Protein AF-A0A0F9BG54-F1 (afdb_monomer_lite)

Radius of gyration: 13.12 Å; chains: 1; bounding box: 41×24×32 Å

pLDDT: mean 91.76, std 13.81, range [37.66, 98.88]

Sequence (121 aa):
MSGSQNHYSNNSAFRNDDAGFHLFGYNNTIKQNDAHNNSIGFICNAKSYNLFSENVAYNNERDGFYFCSEDISVVNNTAYGNKNFGMLFYSSIGMNISLNKVFDNKDGIALGFQNKSQLNS

Foldseek 3Di:
DADACEEAEDEEFEDAAAESEEDEEAHYEYEHYEAEHYQEHYEYPYEAHYEYAHYEFAHHQEERYEDDYENYEYEQYEFAHHAYESYEHAQYYNYHHYNYHFDHYPHYYYYHPHDPPDPPD

Organism: NCBI:txid412755

InterPro domains:
  IPR011050 Pectin lyase fold/virulence factor [SSF51126] (2-113)
  IPR012334 Pectin lyase fold [G3DSA:2.160.20.10] (1-120)
  IPR022441 Parallel beta-helix repeat-2 [TIGR03804] (3-39)
  IPR022441 Parallel beta-helix repeat-2 [TIGR03804] (69-106)
  IPR039448 Right handed beta helix domain [PF13229] (4-112)

Structure (mmCIF, N/CA/C/O backbone):
data_AF-A0A0F9BG54-F1
#
_entry.id   AF-A0A0F9BG54-F1
#
loop_
_atom_site.group_PDB
_atom_site.id
_atom_site.type_symbol
_atom_site.label_atom_id
_atom_site.label_alt_id
_atom_site.label_comp_id
_atom_site.label_asym_id
_atom_site.label_entity_id
_atom_site.label_seq_id
_atom_site.pdbx_PDB_ins_code
_atom_site.Cartn_x
_atom_site.Cartn_y
_atom_site.Cartn_z
_atom_site.occupancy
_atom_site.B_iso_or_equiv
_atom_site.auth_seq_id
_atom_site.auth_comp_id
_atom_site.auth_asym_id
_atom_site.auth_atom_id
_atom_site.pdbx_PDB_model_num
ATOM 1 N N . MET A 1 1 ? -3.595 -5.690 -11.280 1.00 62.78 1 MET A N 1
ATOM 2 C CA . MET A 1 1 ? -3.151 -4.743 -12.327 1.00 62.78 1 MET A CA 1
ATOM 3 C C . MET A 1 1 ? -1.693 -5.027 -12.643 1.00 62.78 1 MET A C 1
ATOM 5 O O . MET A 1 1 ? -0.865 -4.832 -11.766 1.00 62.78 1 MET A O 1
ATOM 9 N N . SER A 1 2 ? -1.377 -5.542 -13.833 1.00 61.47 2 SER A N 1
ATOM 10 C CA . SER A 1 2 ? 0.008 -5.742 -14.278 1.00 61.47 2 SER A CA 1
ATOM 11 C C . SER A 1 2 ? 0.368 -4.697 -15.325 1.00 61.47 2 SER A C 1
ATOM 13 O O . SER A 1 2 ? -0.262 -4.650 -16.379 1.00 61.47 2 SER A O 1
ATOM 15 N N . GLY A 1 3 ? 1.367 -3.869 -15.045 1.00 74.31 3 GLY A N 1
ATOM 16 C CA . GLY A 1 3 ? 1.843 -2.864 -15.987 1.00 74.31 3 GLY A CA 1
ATOM 17 C C . GLY A 1 3 ? 2.768 -1.858 -15.317 1.00 74.31 3 GLY A C 1
ATOM 18 O O . GLY A 1 3 ? 2.786 -1.735 -14.094 1.00 74.31 3 GLY A O 1
ATOM 19 N N . SER A 1 4 ? 3.526 -1.127 -16.124 1.00 88.75 4 SER A N 1
ATOM 20 C CA . SER A 1 4 ? 4.442 -0.094 -15.643 1.00 88.75 4 SER A CA 1
ATOM 21 C C . SER A 1 4 ? 4.065 1.264 -16.210 1.00 88.75 4 SER A C 1
ATOM 23 O O . SER A 1 4 ? 3.473 1.320 -17.284 1.00 88.75 4 SER A O 1
ATOM 25 N N . GLN A 1 5 ? 4.435 2.343 -15.516 1.00 91.50 5 GLN A N 1
ATOM 26 C CA . GLN A 1 5 ? 4.159 3.724 -15.952 1.00 91.50 5 GLN A CA 1
ATOM 27 C C . GLN A 1 5 ? 2.665 4.061 -16.071 1.00 91.50 5 GLN A C 1
ATOM 29 O O . GLN A 1 5 ? 2.276 4.924 -16.856 1.00 91.50 5 GLN A O 1
ATOM 34 N N . ASN A 1 6 ? 1.814 3.395 -15.290 1.00 92.50 6 ASN A N 1
ATOM 35 C CA . ASN A 1 6 ? 0.383 3.680 -15.282 1.00 92.50 6 ASN A CA 1
ATOM 36 C C . ASN A 1 6 ? 0.024 4.713 -14.217 1.00 92.50 6 ASN A C 1
ATOM 38 O O . ASN A 1 6 ? 0.678 4.826 -13.176 1.00 92.50 6 ASN A O 1
ATOM 42 N N . HIS A 1 7 ? -1.077 5.416 -14.462 1.00 94.44 7 HIS A N 1
ATOM 43 C CA . HIS A 1 7 ? -1.693 6.322 -13.507 1.00 94.44 7 HIS A CA 1
ATOM 44 C C . HIS A 1 7 ? -3.103 5.828 -13.174 1.00 94.44 7 HIS A C 1
ATOM 46 O O . HIS A 1 7 ? -3.968 5.801 -14.046 1.00 94.44 7 HIS A O 1
ATOM 52 N N . TYR A 1 8 ? -3.325 5.445 -11.918 1.00 94.19 8 TYR A N 1
ATOM 53 C CA . TYR A 1 8 ? -4.629 5.024 -11.411 1.00 94.19 8 TYR A CA 1
ATOM 54 C C . TYR A 1 8 ? -5.105 6.036 -10.376 1.00 94.19 8 TYR A C 1
ATOM 56 O O . TYR A 1 8 ? -4.498 6.162 -9.307 1.00 94.19 8 TYR A O 1
ATOM 64 N N . SER A 1 9 ? -6.179 6.762 -10.683 1.00 97.50 9 SER A N 1
ATOM 65 C CA . SER A 1 9 ? -6.706 7.775 -9.773 1.00 97.50 9 SER A CA 1
ATOM 66 C C . SER A 1 9 ? -8.218 7.875 -9.727 1.00 97.50 9 SER A C 1
ATOM 68 O O . SER A 1 9 ? -8.891 7.574 -10.711 1.00 97.50 9 SER A O 1
ATOM 70 N N . ASN A 1 10 ? -8.731 8.313 -8.573 1.00 97.88 10 ASN A N 1
ATOM 71 C CA . ASN A 1 10 ? -10.154 8.561 -8.323 1.00 97.88 10 ASN A CA 1
ATOM 72 C C . ASN A 1 10 ? -11.050 7.328 -8.506 1.00 97.88 10 ASN A C 1
ATOM 74 O O . ASN A 1 10 ? -12.183 7.437 -8.971 1.00 97.88 10 ASN A O 1
ATOM 78 N N . ASN A 1 11 ? -10.545 6.146 -8.147 1.00 97.88 11 ASN A N 1
ATOM 79 C CA . ASN A 1 11 ? -11.313 4.903 -8.193 1.00 97.88 11 ASN A CA 1
ATOM 80 C C . ASN A 1 11 ? -11.722 4.461 -6.790 1.00 97.88 11 ASN A C 1
ATOM 82 O O . ASN A 1 11 ? -11.006 4.695 -5.817 1.00 97.88 11 ASN A O 1
ATOM 86 N N . SER A 1 12 ? -12.839 3.738 -6.710 1.00 98.12 12 SER A N 1
ATOM 87 C CA . SER A 1 12 ? -13.276 3.065 -5.490 1.00 98.12 12 SER A CA 1
ATOM 88 C C . SER A 1 12 ? -13.326 1.557 -5.711 1.00 98.12 12 SER A C 1
ATOM 90 O O . SER A 1 12 ? -13.925 1.098 -6.683 1.00 98.12 12 SER A O 1
ATOM 92 N N . ALA A 1 13 ? -12.711 0.794 -4.812 1.00 98.12 13 ALA A N 1
ATOM 93 C CA . ALA A 1 13 ? -12.770 -0.662 -4.802 1.00 98.12 13 ALA A CA 1
ATOM 94 C C . ALA A 1 13 ? -13.279 -1.150 -3.444 1.00 98.12 13 ALA A C 1
ATOM 96 O O . ALA A 1 13 ? -12.662 -0.905 -2.402 1.00 98.12 13 ALA A O 1
ATOM 97 N N . PHE A 1 14 ? -14.417 -1.838 -3.443 1.00 98.50 14 PHE A N 1
ATOM 98 C CA . PHE A 1 14 ? -15.068 -2.260 -2.211 1.00 98.50 14 PHE A CA 1
ATOM 99 C C . PHE A 1 14 ? -15.803 -3.583 -2.343 1.00 98.50 14 PHE A C 1
ATOM 101 O O . PHE A 1 14 ? -16.279 -3.918 -3.427 1.00 98.50 14 PHE A O 1
ATOM 108 N N . ARG A 1 15 ? -15.941 -4.296 -1.216 1.00 97.94 15 ARG A N 1
ATOM 109 C CA . ARG A 1 15 ? -16.616 -5.605 -1.130 1.00 97.94 15 ARG A CA 1
ATOM 110 C C . ARG A 1 15 ? -16.037 -6.646 -2.093 1.00 97.94 15 ARG A C 1
ATOM 112 O O . ARG A 1 15 ? -16.780 -7.433 -2.670 1.00 97.94 15 ARG A O 1
ATOM 119 N N . ASN A 1 16 ? -14.718 -6.637 -2.257 1.00 97.31 16 ASN A N 1
ATOM 120 C CA . ASN A 1 16 ? -13.987 -7.705 -2.927 1.00 97.31 16 ASN A CA 1
ATOM 121 C C . ASN A 1 16 ? -13.464 -8.697 -1.883 1.00 97.31 16 ASN A C 1
ATOM 123 O O . ASN A 1 16 ? -12.969 -8.285 -0.832 1.00 97.31 16 ASN A O 1
ATOM 127 N N . ASP A 1 17 ? -13.518 -9.990 -2.200 1.00 97.00 17 ASP A N 1
ATOM 128 C CA . ASP A 1 17 ? -13.113 -11.063 -1.278 1.00 97.00 17 ASP A CA 1
ATOM 129 C C . ASP A 1 17 ? -11.602 -11.063 -0.964 1.00 97.00 17 ASP A C 1
ATOM 131 O O . ASP A 1 17 ? -11.177 -11.607 0.053 1.00 97.00 17 ASP A O 1
ATOM 135 N N . ASP A 1 18 ? -10.783 -10.440 -1.818 1.00 96.31 18 ASP A N 1
ATOM 136 C CA . ASP A 1 18 ? -9.329 -10.331 -1.649 1.00 96.31 18 ASP A CA 1
ATOM 137 C C . ASP A 1 18 ? -8.878 -8.862 -1.532 1.00 96.31 18 ASP A C 1
ATOM 139 O O . ASP A 1 18 ? -9.140 -8.201 -0.523 1.00 96.31 18 ASP A O 1
ATOM 143 N N . ALA A 1 19 ? -8.212 -8.316 -2.550 1.00 97.31 19 ALA A N 1
ATOM 144 C CA . ALA A 1 19 ? -7.725 -6.943 -2.539 1.00 97.31 19 ALA A CA 1
ATOM 145 C C . ALA A 1 19 ? -8.686 -5.982 -3.249 1.00 97.31 19 ALA A C 1
ATOM 147 O O . ALA A 1 19 ? -9.232 -6.312 -4.302 1.00 97.31 19 ALA A O 1
ATOM 148 N N . GLY A 1 20 ? -8.811 -4.753 -2.741 1.00 97.94 20 GLY A N 1
ATOM 149 C CA . GLY A 1 20 ? -9.424 -3.659 -3.500 1.00 97.94 20 GLY A CA 1
ATOM 150 C C . GLY A 1 20 ? -8.564 -3.274 -4.709 1.00 97.94 20 GLY A C 1
ATOM 151 O O . GLY A 1 20 ? -9.030 -3.255 -5.847 1.00 97.94 20 GLY A O 1
ATOM 152 N N . PHE A 1 21 ? -7.271 -3.038 -4.473 1.00 97.38 21 PHE A N 1
ATOM 153 C CA . PHE A 1 21 ? -6.287 -2.788 -5.526 1.00 97.38 21 PHE A CA 1
ATOM 154 C C . PHE A 1 21 ? -5.087 -3.710 -5.363 1.00 97.38 21 PHE A C 1
ATOM 156 O O . PHE A 1 21 ? -4.414 -3.691 -4.334 1.00 97.38 21 PHE A O 1
ATOM 163 N N . HIS A 1 22 ? -4.769 -4.469 -6.411 1.00 95.81 22 HIS A N 1
ATOM 164 C CA . HIS A 1 22 ? -3.574 -5.310 -6.453 1.00 95.81 22 HIS A CA 1
ATOM 165 C C . HIS A 1 22 ? -2.637 -4.850 -7.564 1.00 95.81 22 HIS A C 1
ATOM 167 O O . HIS A 1 22 ? -2.962 -4.972 -8.750 1.00 95.81 22 HIS A O 1
ATOM 173 N N . LEU A 1 23 ? -1.482 -4.309 -7.187 1.00 93.25 23 LEU A N 1
ATOM 174 C CA . LEU A 1 23 ? -0.499 -3.758 -8.108 1.00 93.25 23 LEU A CA 1
ATOM 175 C C . LEU A 1 23 ? 0.675 -4.716 -8.334 1.00 93.25 23 LEU A C 1
ATOM 177 O O . LEU A 1 23 ? 1.320 -5.172 -7.388 1.00 93.25 23 LEU A O 1
ATOM 181 N N . PHE A 1 24 ? 0.984 -4.921 -9.613 1.00 87.94 24 PHE A N 1
ATOM 182 C CA . PHE A 1 24 ? 2.184 -5.573 -10.120 1.00 87.94 24 PHE A CA 1
ATOM 183 C C . PHE A 1 24 ? 2.846 -4.643 -11.152 1.00 87.94 24 PHE A C 1
ATOM 185 O O . PHE A 1 24 ? 2.175 -4.163 -12.067 1.00 87.94 24 PHE A O 1
ATOM 192 N N . GLY A 1 25 ? 4.156 -4.400 -11.048 1.00 89.06 25 GLY A N 1
ATOM 193 C CA . GLY A 1 25 ? 4.910 -3.577 -12.012 1.00 89.06 25 GLY A CA 1
ATOM 194 C C . GLY A 1 25 ? 5.826 -2.538 -11.366 1.00 89.06 25 GLY A C 1
ATOM 195 O O . GLY A 1 25 ? 6.160 -2.662 -10.197 1.00 89.06 25 GLY A O 1
ATOM 196 N N . TYR A 1 26 ? 6.276 -1.538 -12.123 1.00 93.12 26 TYR A N 1
ATOM 197 C CA . TYR A 1 26 ? 7.161 -0.464 -11.637 1.00 93.12 26 TYR A CA 1
ATOM 198 C C . TYR A 1 26 ? 6.721 0.900 -12.175 1.00 93.12 26 TYR A C 1
ATOM 200 O O . TYR A 1 26 ? 6.017 0.971 -13.184 1.00 93.12 26 TYR A O 1
ATOM 208 N N . ASN A 1 27 ? 7.171 1.988 -11.550 1.00 95.06 27 ASN A N 1
ATOM 209 C CA . ASN A 1 27 ? 6.862 3.362 -11.975 1.00 95.06 27 ASN A CA 1
ATOM 210 C C . ASN A 1 27 ? 5.356 3.677 -12.083 1.00 95.06 27 ASN A C 1
ATOM 212 O O . ASN A 1 27 ? 4.965 4.470 -12.936 1.00 95.06 27 ASN A O 1
ATOM 216 N N . ASN A 1 28 ? 4.478 3.056 -11.293 1.00 95.56 28 ASN A N 1
ATOM 217 C CA . ASN A 1 28 ? 3.056 3.407 -11.309 1.00 95.56 28 ASN A CA 1
ATOM 218 C C . ASN A 1 28 ? 2.737 4.480 -10.262 1.00 95.56 28 ASN A C 1
ATOM 220 O O . ASN A 1 28 ? 3.310 4.487 -9.174 1.00 95.56 28 ASN A O 1
ATOM 224 N N . THR A 1 29 ? 1.762 5.333 -10.572 1.00 97.31 29 THR A N 1
ATOM 225 C CA . THR A 1 29 ? 1.213 6.334 -9.650 1.00 97.31 29 THR A CA 1
ATOM 226 C C . THR A 1 29 ? -0.221 5.974 -9.292 1.00 97.31 29 THR A C 1
ATOM 228 O O . THR A 1 29 ? -1.095 5.946 -10.158 1.00 97.31 29 THR A O 1
ATOM 231 N N . ILE A 1 30 ? -0.458 5.706 -8.012 1.00 97.75 30 ILE A N 1
ATOM 232 C CA . ILE A 1 30 ? -1.744 5.322 -7.439 1.00 97.75 30 ILE A CA 1
ATOM 233 C C . ILE A 1 30 ? -2.148 6.482 -6.539 1.00 97.75 30 ILE A C 1
ATOM 235 O O . ILE A 1 30 ? -1.531 6.705 -5.494 1.00 97.75 30 ILE A O 1
ATOM 239 N N . LYS A 1 31 ? -3.132 7.266 -6.977 1.00 98.56 31 LYS A N 1
ATOM 240 C CA . LYS A 1 31 ? -3.467 8.538 -6.339 1.00 98.56 31 LYS A CA 1
ATOM 241 C C . LYS A 1 31 ? -4.961 8.697 -6.074 1.00 98.56 31 LYS A C 1
ATOM 243 O O . LYS A 1 31 ? -5.737 8.507 -6.995 1.00 98.56 31 LYS A O 1
ATOM 248 N N . GLN A 1 32 ? -5.361 9.152 -4.885 1.00 98.62 32 GLN A N 1
ATOM 249 C CA . GLN A 1 32 ? -6.769 9.495 -4.598 1.00 98.62 32 GLN A CA 1
ATOM 250 C C . GLN A 1 32 ? -7.744 8.336 -4.862 1.00 98.62 32 GLN A C 1
ATOM 252 O O . GLN A 1 32 ? -8.799 8.524 -5.458 1.00 98.62 32 GLN A O 1
ATOM 257 N N . ASN A 1 33 ? -7.374 7.112 -4.493 1.00 98.69 33 ASN A N 1
ATOM 258 C CA . ASN A 1 33 ? -8.270 5.961 -4.577 1.00 98.69 33 ASN A CA 1
ATOM 259 C C . ASN A 1 33 ? -8.758 5.553 -3.186 1.00 98.69 33 ASN A C 1
ATOM 261 O O . ASN A 1 33 ? -8.019 5.669 -2.205 1.00 98.69 33 ASN A O 1
ATOM 265 N N . ASP A 1 34 ? -9.963 4.990 -3.140 1.00 98.69 34 ASP A N 1
ATOM 266 C CA . ASP A 1 34 ? -10.606 4.508 -1.920 1.00 98.69 34 ASP A CA 1
ATOM 267 C C . ASP A 1 34 ? -10.737 2.982 -1.943 1.00 98.69 34 ASP A C 1
ATOM 269 O O . ASP A 1 34 ? -11.381 2.423 -2.833 1.00 98.69 34 ASP A O 1
ATOM 273 N N . ALA A 1 35 ? -10.184 2.294 -0.942 1.00 98.75 35 ALA A N 1
ATOM 274 C CA . ALA A 1 35 ? -10.304 0.844 -0.794 1.00 98.75 35 ALA A CA 1
ATOM 275 C C . ALA A 1 35 ? -10.906 0.464 0.561 1.00 98.75 35 ALA A C 1
ATOM 277 O O . ALA A 1 35 ? -10.291 0.683 1.608 1.00 98.75 35 ALA A O 1
ATOM 278 N N . HIS A 1 36 ? -12.107 -0.114 0.557 1.00 98.81 36 HIS A N 1
ATOM 279 C CA . HIS A 1 36 ? -12.819 -0.377 1.805 1.00 98.81 36 HIS A CA 1
ATOM 280 C C . HIS A 1 36 ? -13.711 -1.612 1.788 1.00 98.81 36 HIS A C 1
ATOM 282 O O . HIS A 1 36 ? -14.241 -1.994 0.750 1.00 98.81 36 HIS A O 1
ATOM 288 N N . ASN A 1 37 ? -13.926 -2.221 2.957 1.00 98.62 37 ASN A N 1
ATOM 289 C CA . ASN A 1 37 ? -14.689 -3.468 3.091 1.00 98.62 37 ASN A CA 1
ATOM 290 C C . ASN A 1 37 ? -14.184 -4.588 2.154 1.00 98.62 37 ASN A C 1
ATOM 292 O O . ASN A 1 37 ? -14.991 -5.341 1.617 1.00 98.62 37 ASN A O 1
ATOM 296 N N . ASN A 1 38 ? -12.875 -4.661 1.906 1.00 98.69 38 ASN A N 1
ATOM 297 C CA . ASN A 1 38 ? -12.222 -5.791 1.237 1.00 98.69 38 ASN A CA 1
ATOM 298 C C . ASN A 1 38 ? -11.459 -6.625 2.278 1.00 98.69 38 ASN A C 1
ATOM 300 O O . ASN A 1 38 ? -11.363 -6.213 3.436 1.00 98.69 38 ASN A O 1
ATOM 304 N N . SER A 1 39 ? -10.845 -7.746 1.892 1.00 98.44 39 SER A N 1
ATOM 305 C CA . SER A 1 39 ? -9.880 -8.421 2.776 1.00 98.44 39 SER A CA 1
ATOM 306 C C . SER A 1 39 ? -8.643 -7.539 3.010 1.00 98.44 39 SER A C 1
ATOM 308 O O . SER A 1 39 ? -8.301 -7.251 4.159 1.00 98.44 39 SER A O 1
ATOM 310 N N . ILE A 1 40 ? -8.038 -6.996 1.948 1.00 98.69 40 ILE A N 1
ATOM 311 C CA . ILE A 1 40 ? -6.999 -5.952 2.024 1.00 98.69 40 ILE A CA 1
ATOM 312 C C . ILE A 1 40 ? -7.386 -4.756 1.153 1.00 98.69 40 ILE A C 1
ATOM 314 O O . ILE A 1 40 ? -7.887 -4.926 0.044 1.00 98.69 40 ILE A O 1
ATOM 318 N N . GLY A 1 41 ? -7.108 -3.533 1.609 1.00 98.69 41 GLY A N 1
ATOM 319 C CA . GLY A 1 41 ? -7.340 -2.336 0.798 1.00 98.69 41 GLY A CA 1
ATOM 320 C C . GLY A 1 41 ? -6.441 -2.293 -0.445 1.00 98.69 41 GLY A C 1
ATOM 321 O O . GLY A 1 41 ? -6.908 -2.439 -1.577 1.00 98.69 41 GLY A O 1
ATOM 322 N N . PHE A 1 42 ? -5.136 -2.129 -0.228 1.00 98.56 42 PHE A N 1
ATOM 323 C CA . PHE A 1 42 ? -4.124 -2.048 -1.282 1.00 98.56 42 PHE A CA 1
ATOM 324 C C . PHE A 1 42 ? -3.019 -3.082 -1.066 1.00 98.56 42 PHE A C 1
ATOM 326 O O . PHE A 1 42 ? -2.407 -3.119 -0.001 1.00 98.56 42 PHE A O 1
ATOM 333 N N . ILE A 1 43 ? -2.709 -3.865 -2.099 1.00 97.38 43 ILE A N 1
ATOM 334 C CA . ILE A 1 43 ? -1.541 -4.747 -2.151 1.00 97.38 43 ILE A CA 1
ATOM 335 C C . ILE A 1 43 ? -0.583 -4.242 -3.223 1.00 97.38 43 ILE A C 1
ATOM 337 O O . ILE A 1 43 ? -0.952 -4.109 -4.392 1.00 97.38 43 ILE A O 1
ATOM 341 N N . CYS A 1 44 ? 0.674 -4.039 -2.845 1.00 94.88 44 CYS A N 1
ATOM 342 C CA . CYS A 1 44 ? 1.762 -3.739 -3.764 1.00 94.88 44 CYS A CA 1
ATOM 343 C C . CYS A 1 44 ? 2.816 -4.847 -3.682 1.00 94.88 44 CYS A C 1
ATOM 345 O O . CYS A 1 44 ? 3.673 -4.823 -2.801 1.00 94.88 44 CYS A O 1
ATOM 347 N N . ASN A 1 45 ? 2.742 -5.803 -4.609 1.00 90.38 45 ASN A N 1
ATOM 348 C CA . ASN A 1 45 ? 3.752 -6.848 -4.802 1.00 90.38 45 ASN A CA 1
ATOM 349 C C . ASN A 1 45 ? 4.516 -6.522 -6.085 1.00 90.38 45 ASN A C 1
ATOM 351 O O . ASN A 1 45 ? 4.381 -7.190 -7.114 1.00 90.38 45 ASN A O 1
ATOM 355 N N . ALA A 1 46 ? 5.208 -5.392 -6.055 1.00 79.12 46 ALA A N 1
ATOM 356 C CA . ALA A 1 46 ? 5.640 -4.693 -7.248 1.00 79.12 46 ALA A CA 1
ATOM 357 C C . ALA A 1 46 ? 7.154 -4.440 -7.214 1.00 79.12 46 ALA A C 1
ATOM 359 O O . ALA A 1 46 ? 7.804 -4.536 -6.176 1.00 79.12 46 ALA A O 1
ATOM 360 N N . LYS A 1 47 ? 7.716 -4.151 -8.388 1.00 81.56 47 LYS A N 1
ATOM 361 C CA . LYS A 1 47 ? 9.105 -3.704 -8.543 1.00 81.56 47 LYS A CA 1
ATOM 362 C C . LYS A 1 47 ? 9.218 -2.218 -8.154 1.00 81.56 47 LYS A C 1
ATOM 364 O O . LYS A 1 47 ? 8.229 -1.596 -7.780 1.00 81.56 47 LYS A O 1
ATOM 369 N N . SER A 1 48 ? 10.417 -1.656 -8.254 1.00 87.88 48 SER A N 1
ATOM 370 C CA . SER A 1 48 ? 10.782 -0.330 -7.742 1.00 87.88 48 SER A CA 1
ATOM 371 C C . SER A 1 48 ? 9.920 0.855 -8.216 1.00 87.88 48 SER A C 1
ATOM 373 O O . SER A 1 48 ? 9.282 0.811 -9.274 1.00 87.88 48 SER A O 1
ATOM 375 N N . TYR A 1 49 ? 9.966 1.951 -7.446 1.00 92.00 49 TYR A N 1
ATOM 376 C CA . TYR A 1 49 ? 9.532 3.304 -7.838 1.00 92.00 49 TYR A CA 1
ATOM 377 C C . TYR A 1 49 ? 8.027 3.501 -8.064 1.00 92.00 49 TYR A C 1
ATOM 379 O O . TYR A 1 49 ? 7.612 4.336 -8.869 1.00 92.00 49 TYR A O 1
ATOM 387 N N . ASN A 1 50 ? 7.180 2.754 -7.359 1.00 95.56 50 ASN A N 1
ATOM 388 C CA . ASN A 1 50 ? 5.750 3.062 -7.329 1.00 95.56 50 ASN A CA 1
ATOM 389 C C . ASN A 1 50 ? 5.461 4.194 -6.325 1.00 95.56 50 ASN A C 1
ATOM 391 O O . ASN A 1 50 ? 6.078 4.276 -5.260 1.00 95.56 50 ASN A O 1
ATOM 395 N N . LEU A 1 51 ? 4.497 5.052 -6.656 1.00 97.50 51 LEU A N 1
ATOM 396 C CA . LEU A 1 51 ? 4.027 6.146 -5.812 1.00 97.50 51 LEU A CA 1
ATOM 397 C C . LEU A 1 51 ? 2.581 5.893 -5.388 1.00 97.50 51 LEU A C 1
ATOM 399 O O . LEU A 1 51 ? 1.691 5.812 -6.230 1.00 97.50 51 LEU A O 1
ATOM 403 N N . PHE A 1 52 ? 2.348 5.843 -4.081 1.00 98.44 52 PHE A N 1
ATOM 404 C CA . PHE A 1 52 ? 1.023 5.856 -3.472 1.00 98.44 52 PHE A CA 1
ATOM 405 C C . PHE A 1 52 ? 0.825 7.194 -2.769 1.00 98.44 52 PHE A C 1
ATOM 407 O O . PHE A 1 52 ? 1.533 7.488 -1.800 1.00 98.44 52 PHE A O 1
ATOM 414 N N . SER A 1 53 ? -0.131 8.003 -3.229 1.00 98.69 53 SER A N 1
ATOM 415 C CA . SER A 1 53 ? -0.442 9.280 -2.588 1.00 98.69 53 SER A CA 1
ATOM 416 C C . SER A 1 53 ? -1.925 9.579 -2.437 1.00 98.69 53 SER A C 1
ATOM 418 O O . SER A 1 53 ? -2.723 9.283 -3.316 1.00 98.69 53 SER A O 1
ATOM 420 N N . GLU A 1 54 ? -2.307 10.202 -1.320 1.00 98.75 54 GLU A N 1
ATOM 421 C CA . GLU A 1 54 ? -3.692 10.648 -1.083 1.00 98.75 54 GLU A CA 1
ATOM 422 C C . GLU A 1 54 ? -4.744 9.520 -1.166 1.00 98.75 54 GLU A C 1
ATOM 424 O O . GLU A 1 54 ? -5.917 9.797 -1.383 1.00 98.75 54 GLU A O 1
ATOM 429 N N . ASN A 1 55 ? -4.358 8.249 -1.016 1.00 98.88 55 ASN A N 1
ATOM 430 C CA . ASN A 1 55 ? -5.307 7.134 -1.018 1.00 98.88 55 ASN A CA 1
ATOM 431 C C . ASN A 1 55 ? -5.872 6.897 0.385 1.00 98.88 55 ASN A C 1
ATOM 433 O O . ASN A 1 55 ? -5.203 7.172 1.389 1.00 98.88 55 ASN A O 1
ATOM 437 N N . VAL A 1 56 ? -7.071 6.321 0.454 1.00 98.88 56 VAL A N 1
ATOM 438 C CA . VAL A 1 56 ? -7.745 5.992 1.712 1.00 98.88 56 VAL A CA 1
ATOM 439 C C . VAL A 1 56 ? -8.057 4.498 1.766 1.00 98.88 56 VAL A C 1
ATOM 441 O O . VAL A 1 56 ? -8.730 3.964 0.887 1.00 98.88 56 VAL A O 1
ATOM 444 N N . ALA A 1 57 ? -7.587 3.811 2.809 1.00 98.88 57 ALA A N 1
ATOM 445 C CA . ALA A 1 57 ? -7.902 2.405 3.059 1.00 98.88 57 ALA A CA 1
ATOM 446 C C . ALA A 1 57 ? -8.605 2.230 4.405 1.00 98.88 57 ALA A C 1
ATOM 448 O O . ALA A 1 57 ? -8.012 2.514 5.451 1.00 98.88 57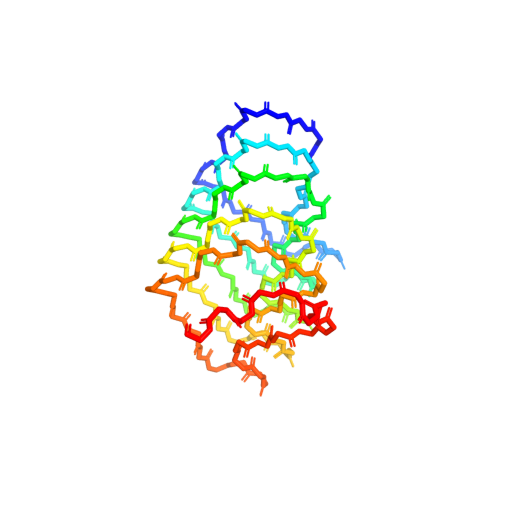 ALA A O 1
ATOM 449 N N . TYR A 1 58 ? -9.848 1.747 4.405 1.00 98.88 58 TYR A N 1
ATOM 450 C CA . TYR A 1 58 ? -10.597 1.643 5.654 1.00 98.88 58 TYR A CA 1
ATOM 451 C C . TYR A 1 58 ? -11.555 0.468 5.761 1.00 98.88 58 TYR A C 1
ATOM 453 O O . TYR A 1 58 ? -12.075 -0.026 4.767 1.00 98.88 58 TYR A O 1
ATOM 461 N N . ASN A 1 59 ? -11.813 0.032 6.996 1.00 98.75 59 ASN A N 1
ATOM 462 C CA . ASN A 1 59 ? -12.737 -1.066 7.301 1.00 98.75 59 ASN A CA 1
ATOM 463 C C . ASN A 1 59 ? -12.452 -2.353 6.502 1.00 98.75 59 ASN A C 1
ATOM 465 O O . ASN A 1 59 ? -13.375 -3.098 6.176 1.00 98.75 59 ASN A O 1
ATOM 469 N N . ASN A 1 60 ? -11.189 -2.617 6.150 1.00 98.81 60 ASN A N 1
ATOM 470 C CA . ASN A 1 60 ? -10.809 -3.875 5.514 1.00 98.81 60 ASN A CA 1
ATOM 471 C C . ASN A 1 60 ? -10.640 -4.976 6.573 1.00 98.81 60 ASN A C 1
ATOM 473 O O . ASN A 1 60 ? -10.289 -4.716 7.729 1.00 98.81 60 ASN A O 1
ATOM 477 N N . GLU A 1 61 ? -10.905 -6.224 6.188 1.00 98.69 61 GLU A N 1
ATOM 478 C CA . GLU A 1 61 ? -10.915 -7.364 7.107 1.00 98.69 61 GLU A CA 1
ATOM 479 C C . GLU A 1 61 ? -9.532 -7.766 7.610 1.00 98.69 61 GLU A C 1
ATOM 481 O O . GLU A 1 61 ? -9.424 -8.524 8.575 1.00 98.69 61 GLU A O 1
ATOM 486 N N . ARG A 1 62 ? -8.479 -7.256 6.975 1.00 98.38 62 ARG A N 1
ATOM 487 C CA . ARG A 1 62 ? -7.102 -7.423 7.407 1.00 98.38 62 ARG A CA 1
ATOM 488 C C . ARG A 1 62 ? -6.376 -6.085 7.390 1.00 98.38 62 ARG A C 1
ATOM 490 O O . ARG A 1 62 ? -6.520 -5.313 8.336 1.00 98.38 62 ARG A O 1
ATOM 497 N N . ASP A 1 63 ? -5.602 -5.819 6.346 1.00 98.56 63 ASP A N 1
ATOM 498 C CA . ASP A 1 63 ? -4.686 -4.684 6.291 1.00 98.56 63 ASP A CA 1
ATOM 499 C C . ASP A 1 63 ? -5.258 -3.560 5.414 1.00 98.56 63 ASP A C 1
ATOM 501 O O . ASP A 1 63 ? -5.929 -3.815 4.411 1.00 98.56 63 ASP A O 1
ATOM 505 N N . GLY A 1 64 ? -4.979 -2.304 5.764 1.00 98.75 64 GLY A N 1
ATOM 506 C CA . GLY A 1 64 ? -5.301 -1.167 4.897 1.00 98.75 64 GLY A CA 1
ATOM 507 C C . GLY A 1 64 ? -4.388 -1.150 3.673 1.00 98.75 64 GLY A C 1
ATOM 508 O O . GLY A 1 64 ? -4.842 -1.246 2.532 1.00 98.75 64 GLY A O 1
ATOM 509 N N . PHE A 1 65 ? -3.082 -1.097 3.928 1.00 98.62 65 PHE A N 1
ATOM 510 C CA . PHE A 1 65 ? -2.043 -1.179 2.909 1.00 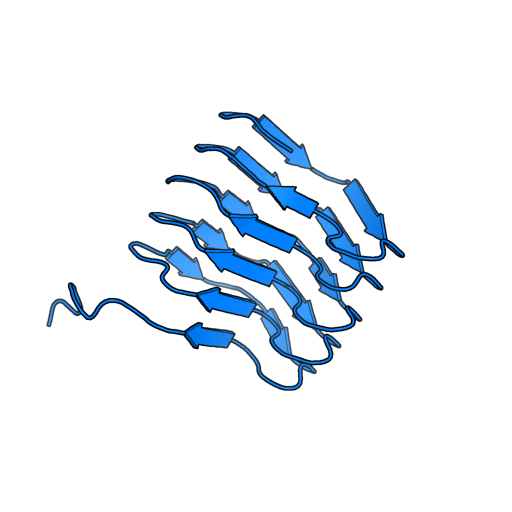98.62 65 PHE A CA 1
ATOM 511 C C . PHE A 1 65 ? -1.043 -2.287 3.245 1.00 98.62 65 PHE A C 1
ATOM 513 O O . PHE A 1 65 ? -0.507 -2.329 4.353 1.00 98.62 65 PHE A O 1
ATOM 520 N N . TYR A 1 66 ? -0.757 -3.146 2.271 1.00 97.81 66 TYR A N 1
ATOM 521 C CA . TYR A 1 66 ? 0.257 -4.191 2.337 1.00 97.81 66 TYR A CA 1
ATOM 522 C C . TYR A 1 66 ? 1.296 -3.960 1.236 1.00 97.81 66 TYR A C 1
ATOM 524 O O . TYR A 1 66 ? 0.994 -4.055 0.043 1.00 97.81 66 TYR A O 1
ATOM 532 N N . PHE A 1 67 ? 2.532 -3.670 1.632 1.00 96.19 67 PHE A N 1
ATOM 533 C CA . PHE A 1 67 ? 3.640 -3.396 0.725 1.00 96.19 67 PHE A CA 1
ATOM 534 C C . PHE A 1 67 ? 4.708 -4.482 0.824 1.00 96.19 67 PHE A C 1
ATOM 536 O O . PHE A 1 67 ? 5.232 -4.755 1.901 1.00 96.19 67 PHE A O 1
ATOM 543 N N . CYS A 1 68 ? 5.053 -5.055 -0.324 1.00 94.06 68 CYS A N 1
ATOM 544 C CA . CYS A 1 68 ? 6.221 -5.893 -0.547 1.00 94.06 68 CYS A CA 1
ATOM 545 C C . CYS A 1 68 ? 6.911 -5.375 -1.817 1.00 94.06 68 CYS A C 1
ATOM 547 O O . CYS A 1 68 ? 6.704 -5.903 -2.912 1.00 94.06 68 CYS A O 1
ATOM 549 N N . SER A 1 69 ? 7.648 -4.268 -1.676 1.00 90.38 69 SER A N 1
ATOM 550 C CA . SER A 1 69 ? 8.222 -3.506 -2.793 1.00 90.38 69 SER A CA 1
ATOM 551 C C . SER A 1 69 ? 9.551 -2.857 -2.413 1.00 90.38 69 SER A C 1
ATOM 553 O O . SER A 1 69 ? 9.797 -2.520 -1.256 1.00 90.38 69 SER A O 1
ATOM 555 N N . GLU A 1 70 ? 10.380 -2.613 -3.418 1.00 90.50 70 GLU A N 1
ATOM 556 C CA . GLU A 1 70 ? 11.591 -1.794 -3.310 1.00 90.50 70 GLU A CA 1
ATOM 557 C C . GLU A 1 70 ? 11.278 -0.348 -3.731 1.00 90.50 70 GLU A C 1
ATOM 559 O O . GLU A 1 70 ? 10.313 -0.120 -4.466 1.00 90.50 70 GLU A O 1
ATOM 564 N N . ASP A 1 71 ? 12.049 0.625 -3.239 1.00 92.38 71 ASP A N 1
ATOM 565 C CA . ASP A 1 71 ? 12.026 2.047 -3.622 1.00 92.38 71 ASP A CA 1
ATOM 566 C C . ASP A 1 71 ? 10.621 2.661 -3.769 1.00 92.38 71 ASP A C 1
ATOM 568 O O . ASP A 1 71 ? 10.325 3.395 -4.717 1.00 92.38 71 ASP A O 1
ATOM 572 N N . ILE A 1 72 ? 9.712 2.319 -2.857 1.00 94.56 72 ILE A N 1
ATOM 573 C CA . ILE A 1 72 ? 8.328 2.793 -2.890 1.00 94.56 72 ILE A CA 1
ATOM 574 C C . ILE A 1 72 ? 8.188 4.129 -2.159 1.00 94.56 72 ILE A C 1
ATOM 576 O O . ILE A 1 72 ? 8.750 4.335 -1.083 1.00 94.56 72 ILE A O 1
ATOM 580 N N . SER A 1 73 ? 7.385 5.032 -2.719 1.00 96.75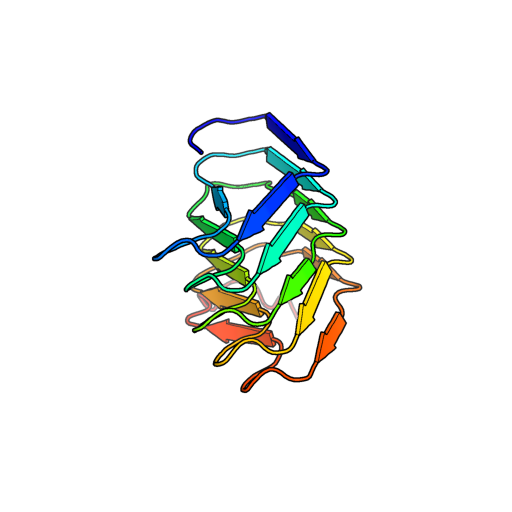 73 SER A N 1
ATOM 581 C CA . SER A 1 73 ? 6.976 6.267 -2.047 1.00 96.75 73 SER A CA 1
ATOM 582 C C . SER A 1 73 ? 5.523 6.167 -1.597 1.00 96.75 73 SER A C 1
ATOM 584 O O . SER A 1 73 ? 4.625 6.001 -2.419 1.00 96.75 73 SER A O 1
ATOM 586 N N . VAL A 1 74 ? 5.283 6.285 -0.293 1.00 97.81 74 VAL A N 1
ATOM 587 C CA . VAL A 1 74 ? 3.954 6.235 0.328 1.00 97.81 74 VAL A CA 1
ATOM 588 C C . VAL A 1 74 ? 3.749 7.541 1.086 1.00 97.81 74 VAL A C 1
ATOM 590 O O . VAL A 1 74 ? 4.287 7.724 2.179 1.00 97.81 74 VAL A O 1
ATOM 593 N N . VAL A 1 75 ? 3.007 8.476 0.492 1.00 98.38 75 VAL A N 1
ATOM 594 C CA . VAL A 1 75 ? 2.922 9.863 0.973 1.00 98.38 75 VAL A CA 1
ATOM 595 C C . VAL A 1 75 ? 1.478 10.320 1.147 1.00 98.38 75 VAL A C 1
ATOM 597 O O . VAL A 1 75 ? 0.689 10.238 0.214 1.00 98.38 75 VAL A O 1
ATOM 600 N N . ASN A 1 76 ? 1.135 10.887 2.305 1.00 98.56 76 ASN A N 1
ATOM 601 C CA . ASN A 1 76 ? -0.183 11.498 2.544 1.00 98.56 76 ASN A CA 1
ATOM 602 C C . ASN A 1 76 ? -1.376 10.540 2.323 1.00 98.56 76 ASN A C 1
ATOM 604 O O . ASN A 1 76 ? -2.437 10.954 1.867 1.00 98.56 76 ASN A O 1
ATOM 608 N N . ASN A 1 77 ? -1.214 9.249 2.609 1.00 98.81 77 ASN A N 1
ATOM 609 C CA . ASN A 1 77 ? -2.311 8.281 2.588 1.00 98.81 77 ASN A CA 1
ATOM 610 C C . ASN A 1 77 ? -2.957 8.183 3.973 1.00 98.81 77 ASN A C 1
ATOM 612 O O . ASN A 1 77 ? -2.336 8.488 4.994 1.00 98.81 77 ASN A O 1
ATOM 616 N N . THR A 1 78 ? -4.205 7.730 4.008 1.00 98.88 78 THR A N 1
ATOM 617 C CA . THR A 1 78 ? -4.977 7.566 5.241 1.00 98.88 78 THR A CA 1
ATOM 618 C C . THR A 1 78 ? -5.404 6.109 5.409 1.00 98.88 78 THR A C 1
ATOM 620 O O . THR A 1 78 ? -5.970 5.528 4.488 1.00 98.88 78 THR A O 1
ATOM 623 N N . ALA A 1 79 ? -5.144 5.507 6.573 1.00 98.81 79 ALA A N 1
ATOM 624 C CA . ALA A 1 79 ? -5.555 4.138 6.890 1.00 98.81 79 ALA A CA 1
ATOM 625 C C . ALA A 1 79 ? -6.246 4.059 8.257 1.00 98.81 79 ALA A C 1
ATOM 627 O O . ALA A 1 79 ? -5.628 4.405 9.267 1.00 98.81 79 ALA A O 1
ATOM 628 N N . TYR A 1 80 ? -7.492 3.578 8.313 1.00 98.88 80 TYR A N 1
ATOM 629 C CA . TYR A 1 80 ? -8.228 3.452 9.579 1.00 98.88 80 TYR A CA 1
ATOM 630 C C . TYR A 1 80 ? -9.287 2.353 9.607 1.00 98.88 80 TYR A C 1
ATOM 632 O O . TYR A 1 80 ? -9.813 1.960 8.574 1.00 98.88 80 TYR A O 1
ATOM 640 N N . GLY A 1 81 ? -9.624 1.843 10.791 1.00 98.69 81 GLY A N 1
ATOM 641 C CA . GLY A 1 81 ? -10.669 0.826 10.953 1.00 98.69 81 GLY A CA 1
ATOM 642 C C . GLY A 1 81 ? -10.329 -0.543 10.354 1.00 98.69 81 GLY A C 1
ATOM 643 O O . GLY A 1 81 ? -11.211 -1.393 10.251 1.00 98.69 81 GLY A O 1
ATOM 644 N N . ASN A 1 82 ? -9.087 -0.784 9.922 1.00 98.75 82 ASN A N 1
ATOM 645 C CA . ASN A 1 82 ? -8.678 -2.081 9.382 1.00 98.75 82 ASN A CA 1
ATOM 646 C C . ASN A 1 82 ? -8.402 -3.056 10.539 1.00 98.75 82 ASN A C 1
ATOM 648 O O . ASN A 1 82 ? -7.785 -2.684 11.543 1.00 98.75 82 ASN A O 1
ATOM 652 N N . LYS A 1 83 ? -8.867 -4.309 10.421 1.00 98.69 83 LYS A N 1
ATOM 653 C CA . LYS A 1 83 ? -8.858 -5.269 11.549 1.00 98.69 83 LYS A CA 1
ATOM 654 C C . LYS A 1 83 ? -7.447 -5.694 11.993 1.00 98.69 83 LYS A C 1
ATOM 656 O O . LYS A 1 83 ? -7.306 -6.260 13.077 1.00 98.69 83 LYS A O 1
ATOM 661 N N . ASN A 1 84 ? -6.421 -5.457 11.176 1.00 98.19 84 ASN A N 1
ATOM 662 C CA . ASN A 1 84 ? -5.027 -5.783 11.464 1.00 98.19 84 ASN A CA 1
ATOM 663 C C . ASN A 1 84 ? -4.121 -4.541 11.343 1.00 98.19 84 ASN A C 1
ATOM 665 O O . ASN A 1 84 ? -4.225 -3.648 12.185 1.00 98.19 84 ASN A O 1
ATOM 669 N N . PHE A 1 85 ? -3.249 -4.447 10.333 1.00 98.56 85 PHE A N 1
ATOM 670 C CA . PHE A 1 85 ? -2.359 -3.294 10.181 1.00 98.56 85 PHE A CA 1
ATOM 671 C C . PHE A 1 85 ? -3.022 -2.171 9.380 1.00 98.56 85 PHE A C 1
ATOM 673 O O . PHE A 1 85 ? -3.643 -2.409 8.343 1.00 98.56 85 PHE A O 1
ATOM 680 N N . GLY A 1 86 ? -2.822 -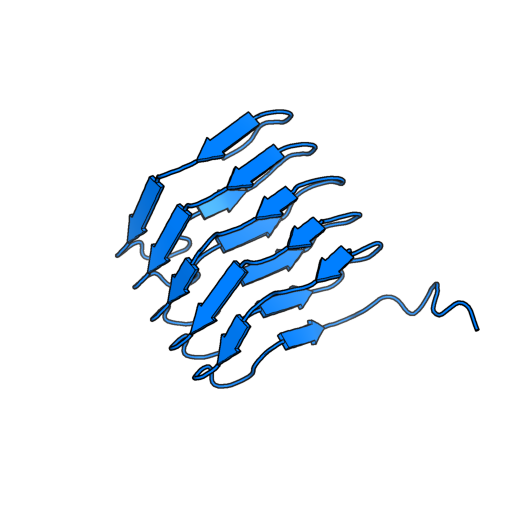0.919 9.786 1.00 98.62 86 GLY A N 1
ATOM 681 C CA . GLY A 1 86 ? -3.123 0.217 8.918 1.00 98.62 86 GLY A CA 1
ATOM 682 C C . GLY A 1 86 ? -2.204 0.226 7.697 1.00 98.62 86 GLY A C 1
ATOM 683 O O . GLY A 1 86 ? -2.674 0.273 6.559 1.00 98.62 86 GLY A O 1
ATOM 684 N N . MET A 1 87 ? -0.893 0.117 7.930 1.00 98.62 87 MET A N 1
ATOM 685 C CA . MET A 1 87 ? 0.118 -0.041 6.881 1.00 98.62 87 MET A CA 1
ATOM 686 C C . MET A 1 87 ? 1.174 -1.067 7.300 1.00 98.62 87 MET A C 1
ATOM 688 O O . MET A 1 87 ? 1.867 -0.878 8.299 1.00 98.62 87 MET A O 1
ATOM 692 N N . LEU A 1 88 ? 1.331 -2.130 6.514 1.00 97.62 88 LEU A N 1
ATOM 693 C CA . LEU A 1 88 ? 2.376 -3.134 6.690 1.00 97.62 88 LEU A CA 1
ATOM 694 C C . LEU A 1 88 ? 3.384 -3.050 5.543 1.00 97.62 88 LEU A C 1
ATOM 696 O O . LEU A 1 88 ? 3.023 -3.197 4.378 1.00 97.62 88 LEU A O 1
ATOM 700 N N . PHE A 1 89 ? 4.657 -2.883 5.890 1.00 94.88 89 PHE A N 1
ATOM 701 C CA . PHE A 1 89 ? 5.784 -2.966 4.965 1.00 94.88 89 PHE A CA 1
ATOM 702 C C . PHE A 1 89 ? 6.557 -4.251 5.239 1.00 94.88 89 PHE A C 1
ATOM 704 O O . PHE A 1 89 ? 7.307 -4.349 6.213 1.00 94.88 89 PHE A O 1
ATOM 711 N N . TYR A 1 90 ? 6.348 -5.254 4.396 1.00 93.00 90 TYR A N 1
ATOM 712 C CA . TYR A 1 90 ? 6.939 -6.578 4.510 1.00 93.00 90 TYR A CA 1
ATOM 713 C C . TYR A 1 90 ? 8.114 -6.710 3.541 1.00 93.00 90 TYR A C 1
ATOM 715 O O . TYR A 1 90 ? 7.935 -6.541 2.338 1.00 93.00 90 TYR A O 1
ATOM 723 N N . SER A 1 91 ? 9.320 -6.980 4.052 1.00 90.06 91 SER A N 1
ATOM 724 C CA . SER A 1 91 ? 10.537 -7.154 3.236 1.00 90.06 91 SER A CA 1
ATOM 725 C C . SER A 1 91 ? 10.776 -6.031 2.208 1.00 90.06 91 SER A C 1
ATOM 727 O O . SER A 1 91 ? 11.328 -6.262 1.134 1.00 90.06 91 SER A O 1
ATOM 729 N N . SER A 1 92 ? 10.331 -4.817 2.529 1.00 89.19 92 SER A N 1
ATOM 730 C CA . SER A 1 92 ? 10.419 -3.649 1.653 1.00 89.19 92 SER A CA 1
ATOM 731 C C . SER A 1 92 ? 11.656 -2.824 2.002 1.00 89.19 92 SER A C 1
ATOM 733 O O . SER A 1 92 ? 11.991 -2.704 3.174 1.00 89.19 92 SER A O 1
ATOM 735 N N . ILE A 1 93 ? 12.338 -2.257 1.009 1.00 89.06 93 ILE A N 1
ATOM 736 C CA . ILE A 1 93 ? 13.583 -1.483 1.188 1.00 89.06 93 ILE A CA 1
ATOM 737 C C . ILE A 1 93 ? 13.527 -0.178 0.386 1.00 89.06 93 ILE A C 1
ATOM 739 O O . ILE A 1 93 ? 12.707 -0.052 -0.520 1.00 89.06 93 ILE A O 1
ATOM 743 N N . GLY A 1 94 ? 14.367 0.806 0.730 1.00 89.44 94 GLY A N 1
ATOM 744 C CA . GLY A 1 94 ? 14.423 2.090 0.007 1.00 89.44 94 GLY A CA 1
ATOM 745 C C . GLY A 1 94 ? 13.140 2.927 0.112 1.00 89.44 94 GLY A C 1
ATOM 746 O O . GLY A 1 94 ? 12.843 3.743 -0.754 1.00 89.44 94 GLY A O 1
ATOM 747 N N . MET A 1 95 ? 12.334 2.700 1.151 1.00 91.69 95 MET A N 1
ATOM 748 C CA . MET A 1 95 ? 11.000 3.287 1.269 1.00 91.69 95 MET A CA 1
ATOM 749 C C . MET A 1 95 ? 11.060 4.762 1.678 1.00 91.69 95 MET A C 1
ATOM 751 O O . MET A 1 95 ? 11.758 5.122 2.625 1.00 91.69 95 MET A O 1
ATOM 755 N N . ASN A 1 96 ? 10.234 5.596 1.048 1.00 94.50 96 ASN A N 1
ATOM 756 C CA . ASN A 1 96 ? 9.928 6.943 1.523 1.00 94.50 96 ASN A CA 1
ATOM 757 C C . ASN A 1 96 ? 8.492 6.984 2.059 1.00 94.50 96 ASN A C 1
ATOM 759 O O . ASN A 1 96 ? 7.533 6.947 1.288 1.00 94.50 96 ASN A O 1
ATOM 763 N N . ILE A 1 97 ? 8.348 7.054 3.383 1.00 96.00 97 ILE A N 1
ATOM 764 C CA . ILE A 1 97 ? 7.055 7.047 4.075 1.00 96.00 97 ILE A CA 1
ATOM 765 C C . ILE A 1 97 ? 6.909 8.375 4.813 1.00 96.00 97 ILE A C 1
ATOM 767 O O . ILE A 1 97 ? 7.618 8.629 5.785 1.00 96.00 97 ILE A O 1
ATOM 771 N N . SER A 1 98 ? 5.988 9.233 4.378 1.00 96.88 98 SER A N 1
ATOM 772 C CA . SER A 1 98 ? 5.803 10.553 4.993 1.00 96.88 98 SER A CA 1
ATOM 773 C C . SER A 1 98 ? 4.350 11.020 4.963 1.00 96.88 98 SER A C 1
ATOM 775 O O . SER A 1 98 ? 3.572 10.653 4.088 1.00 96.88 98 SER A O 1
ATOM 777 N N . LEU A 1 99 ? 3.959 11.834 5.949 1.00 98.12 99 LEU A N 1
ATOM 778 C CA . LEU A 1 99 ? 2.640 12.488 6.028 1.00 98.12 99 LEU A CA 1
ATOM 779 C C . LEU A 1 99 ? 1.420 11.543 6.057 1.00 98.12 99 LEU A C 1
ATOM 781 O O . LEU A 1 99 ? 0.289 12.004 5.931 1.00 98.12 99 LEU A O 1
ATOM 785 N N . ASN A 1 100 ? 1.620 10.235 6.226 1.00 98.19 100 ASN A N 1
ATOM 786 C CA . ASN A 1 100 ? 0.520 9.281 6.307 1.00 98.19 100 ASN A CA 1
ATOM 787 C C . ASN A 1 100 ? -0.207 9.393 7.653 1.00 98.19 100 ASN A C 1
ATOM 789 O O . ASN A 1 100 ? 0.425 9.535 8.701 1.00 98.19 100 ASN A O 1
ATOM 793 N N . LYS A 1 101 ? -1.536 9.283 7.625 1.00 98.75 101 LYS A N 1
ATOM 794 C CA . LYS A 1 101 ? -2.393 9.262 8.815 1.00 98.75 101 LYS A CA 1
ATOM 795 C C . LYS A 1 101 ? -2.886 7.842 9.048 1.00 98.75 101 LYS A C 1
ATOM 797 O O . LYS A 1 101 ? -3.640 7.311 8.238 1.00 98.75 101 LYS A O 1
ATOM 802 N N . VAL A 1 102 ? -2.466 7.228 10.150 1.00 98.75 102 VAL A N 1
ATOM 803 C CA . VAL A 1 102 ? -2.816 5.841 10.474 1.00 98.75 102 VAL A CA 1
ATOM 804 C C . VAL A 1 102 ? -3.344 5.773 11.900 1.00 98.75 102 VAL A C 1
ATOM 806 O O . VAL A 1 102 ? -2.606 6.056 12.839 1.00 98.75 102 VAL A O 1
ATOM 809 N N . PHE A 1 103 ? -4.623 5.442 12.060 1.00 98.75 103 PHE A N 1
ATOM 810 C CA . PHE A 1 103 ? -5.335 5.470 13.344 1.00 98.75 103 PHE A CA 1
ATOM 811 C C . PHE A 1 103 ? -6.467 4.435 13.354 1.00 98.75 103 PHE A C 1
ATOM 813 O O . PHE A 1 103 ? -6.867 3.982 12.294 1.00 98.75 103 PHE A O 1
ATOM 820 N N . ASP A 1 104 ? -6.969 4.028 14.520 1.00 98.62 104 ASP A N 1
ATOM 821 C CA . ASP A 1 104 ? -8.081 3.064 14.661 1.00 98.62 104 ASP A CA 1
ATOM 822 C C . ASP A 1 104 ? -7.903 1.732 13.906 1.00 98.62 104 ASP A C 1
ATOM 824 O O . ASP A 1 104 ? -8.867 1.109 13.472 1.00 98.62 104 ASP A O 1
ATOM 828 N N . ASN A 1 105 ? -6.662 1.280 13.741 1.00 98.44 105 ASN A N 1
ATOM 829 C CA . ASN A 1 105 ? -6.346 -0.079 13.297 1.00 98.44 105 ASN A CA 1
ATOM 830 C C . ASN A 1 105 ? -5.843 -0.870 14.510 1.00 98.44 105 ASN A C 1
ATOM 832 O O . ASN A 1 105 ? -5.404 -0.258 15.488 1.00 98.44 105 ASN A O 1
ATOM 836 N N . LYS A 1 106 ? -5.863 -2.208 14.457 1.00 98.12 106 LYS A N 1
ATOM 837 C CA . LYS A 1 106 ? -5.283 -3.021 15.544 1.00 98.12 106 LYS A CA 1
ATOM 838 C C . LYS A 1 106 ? -3.817 -2.648 15.778 1.00 98.12 106 LYS A C 1
ATOM 840 O O . LYS A 1 106 ? -3.418 -2.432 16.916 1.00 98.12 106 LYS A O 1
ATOM 845 N N . ASP A 1 107 ? -3.062 -2.530 14.692 1.00 97.88 107 ASP A N 1
ATOM 846 C CA . ASP A 1 107 ? -1.692 -2.038 14.676 1.00 97.88 107 ASP A CA 1
ATOM 847 C C . ASP A 1 107 ? -1.572 -0.909 13.642 1.00 97.88 107 ASP A C 1
ATOM 849 O O . ASP A 1 107 ? -2.170 -0.961 12.567 1.00 97.88 107 ASP A O 1
ATOM 853 N N . GLY A 1 108 ? -0.806 0.137 13.956 1.00 97.94 108 GLY A N 1
ATOM 854 C CA . GLY A 1 108 ? -0.665 1.310 13.089 1.00 97.94 108 GLY A CA 1
ATOM 855 C C . GLY A 1 108 ? 0.197 1.038 11.852 1.00 97.94 108 GLY A C 1
ATOM 856 O O . GLY A 1 108 ? -0.270 0.507 10.843 1.00 97.94 108 GLY A O 1
ATOM 857 N N . ILE A 1 109 ? 1.466 1.444 11.926 1.00 97.12 109 ILE A N 1
ATOM 858 C CA . ILE A 1 109 ? 2.472 1.195 10.889 1.00 97.12 109 ILE A CA 1
ATOM 859 C C . ILE A 1 109 ? 3.432 0.122 11.400 1.00 97.12 109 ILE A C 1
ATOM 861 O O . ILE A 1 109 ? 4.020 0.286 12.467 1.00 97.12 109 ILE A O 1
ATOM 865 N N . ALA A 1 110 ? 3.617 -0.950 10.631 1.00 95.19 110 ALA A N 1
ATOM 866 C CA . ALA A 1 110 ? 4.536 -2.034 10.960 1.00 95.19 110 ALA A CA 1
ATOM 867 C C . ALA A 1 110 ? 5.582 -2.244 9.858 1.00 95.19 110 ALA A C 1
ATOM 869 O O . ALA A 1 110 ? 5.268 -2.244 8.667 1.00 95.19 110 ALA A O 1
ATOM 870 N N . LEU A 1 111 ? 6.831 -2.471 10.275 1.00 91.19 111 LEU A N 1
ATOM 871 C CA . LEU A 1 111 ? 7.954 -2.825 9.406 1.00 91.19 111 LEU A CA 1
ATOM 872 C C . LEU A 1 111 ? 8.333 -4.292 9.667 1.00 91.19 111 LEU A C 1
ATOM 874 O O . LEU A 1 111 ? 9.052 -4.600 10.616 1.00 91.19 111 LEU A O 1
ATOM 878 N N . GLY A 1 112 ? 7.813 -5.214 8.858 1.00 80.88 112 GLY A N 1
ATOM 879 C CA . GLY A 1 112 ? 8.028 -6.657 9.003 1.00 80.88 112 GLY A CA 1
ATOM 880 C C . GLY A 1 112 ? 9.191 -7.163 8.149 1.00 80.88 112 GLY A C 1
ATOM 881 O O . GLY A 1 112 ? 9.302 -6.783 6.986 1.00 80.88 112 GLY A O 1
ATOM 882 N N . PHE A 1 113 ? 10.039 -8.034 8.715 1.00 68.94 113 PHE A N 1
ATOM 883 C CA . PHE A 1 113 ? 11.156 -8.700 8.019 1.00 68.94 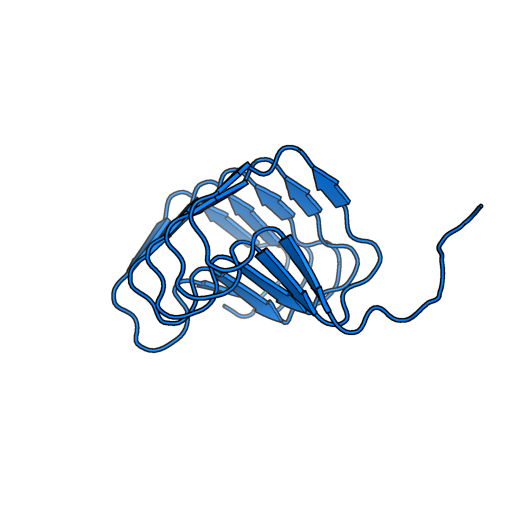113 PHE A CA 1
ATOM 884 C C . PHE A 1 113 ? 12.008 -7.748 7.167 1.00 68.94 113 PHE A C 1
ATOM 886 O O . PHE A 1 113 ? 12.227 -7.961 5.980 1.00 68.94 113 PHE A O 1
ATOM 893 N N . GLN A 1 114 ? 12.476 -6.667 7.784 1.00 66.75 114 GLN A N 1
ATOM 894 C CA . GLN A 1 114 ? 13.364 -5.713 7.133 1.00 66.75 114 GLN A CA 1
ATOM 895 C C . GLN A 1 114 ? 14.764 -6.329 7.026 1.00 66.75 114 GLN A C 1
ATOM 897 O O . GLN A 1 114 ? 15.379 -6.656 8.047 1.00 66.75 114 GLN A O 1
ATOM 902 N N . ASN A 1 115 ? 15.280 -6.502 5.806 1.00 55.25 115 ASN A N 1
ATOM 903 C CA . ASN A 1 115 ? 16.682 -6.865 5.629 1.00 55.25 115 ASN A CA 1
ATOM 904 C C . ASN A 1 115 ? 17.540 -5.717 6.173 1.00 55.25 115 ASN A C 1
ATOM 906 O O . ASN A 1 115 ? 17.438 -4.575 5.737 1.00 55.25 115 ASN A O 1
ATOM 910 N N . LYS A 1 116 ? 18.361 -6.035 7.174 1.00 46.72 116 LYS A N 1
ATOM 911 C CA . LYS A 1 116 ? 19.148 -5.130 8.029 1.00 46.72 116 LYS A CA 1
ATOM 912 C C . LYS A 1 116 ? 20.254 -4.324 7.314 1.00 46.72 116 LYS A C 1
ATOM 914 O O . LYS A 1 116 ? 21.217 -3.924 7.961 1.00 46.72 116 LYS A O 1
ATOM 919 N N . SER A 1 117 ? 20.183 -4.101 6.005 1.00 45.31 117 SER A N 1
ATOM 920 C CA . SER A 1 117 ? 21.200 -3.352 5.265 1.00 45.31 117 SER A CA 1
ATOM 921 C C . SER A 1 117 ? 20.720 -1.929 4.990 1.00 45.31 117 SER A C 1
ATOM 923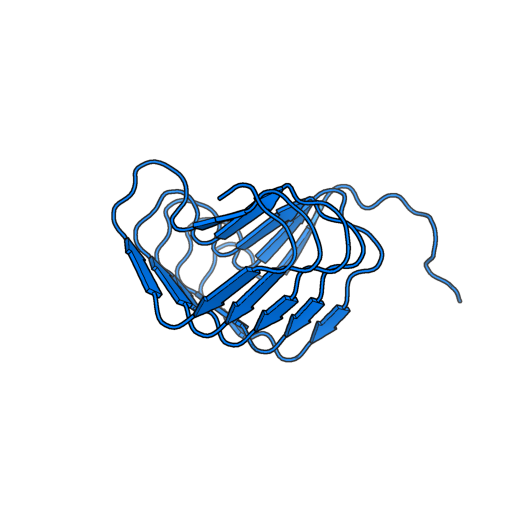 O O . SER A 1 117 ? 19.838 -1.746 4.159 1.00 45.31 117 SER A O 1
ATOM 925 N N . GLN A 1 118 ? 21.378 -0.954 5.626 1.00 47.22 118 GLN A N 1
ATOM 926 C CA . GLN A 1 118 ? 21.235 0.507 5.468 1.00 47.22 118 GLN A CA 1
ATOM 927 C C . GLN A 1 118 ? 20.338 1.232 6.488 1.00 47.22 118 GLN A C 1
ATOM 929 O O . GLN A 1 118 ? 19.524 2.082 6.145 1.00 47.22 118 GLN A O 1
ATOM 934 N N . LEU A 1 119 ? 20.581 0.991 7.778 1.00 37.66 119 LEU A N 1
ATOM 935 C CA . LEU A 1 119 ? 20.607 2.110 8.727 1.00 37.66 119 LEU A CA 1
ATOM 936 C C . LEU A 1 119 ? 22.000 2.737 8.613 1.00 37.66 119 LEU A C 1
ATOM 938 O O . LEU A 1 119 ? 22.944 2.254 9.234 1.00 37.66 119 LEU A O 1
ATOM 942 N N . ASN A 1 120 ? 22.149 3.746 7.755 1.00 38.38 120 ASN A N 1
ATOM 943 C CA . ASN A 1 120 ? 23.343 4.584 7.790 1.00 38.38 120 ASN A CA 1
ATOM 944 C C . ASN A 1 120 ? 23.251 5.453 9.052 1.00 38.38 120 ASN A C 1
ATOM 946 O O . ASN A 1 120 ? 22.293 6.213 9.205 1.00 38.38 120 ASN A O 1
ATOM 950 N N . SER A 1 121 ? 24.207 5.252 9.961 1.00 38.09 121 SER A N 1
ATOM 951 C CA . SER A 1 121 ? 24.502 6.112 11.114 1.00 38.09 121 SER A CA 1
ATOM 952 C C . SER A 1 121 ? 25.011 7.478 10.681 1.00 38.09 121 SER A C 1
ATOM 954 O O . SER A 1 121 ? 25.819 7.483 9.721 1.00 38.09 121 SER A O 1
#

Secondary structure (DSSP, 8-state):
-B-SS-EEES-EEES-SSEEEEEBSSS-EEES-EEESSSEEEEE---S--EEES-EEES-SS-SEEE--BS-EEES-EEES-SSEEEEEES-BS-EEES-EEESSSEEEEEES--S-----